Protein AF-A0A2V2G1F6-F1 (afdb_monomer_lite)

Radius of gyration: 11.63 Å; chains: 1; bounding box: 30×28×28 Å

Sequence (65 aa):
MLYPSINEMRKKADNRYTLVVLAAKRARDIIDGKPKLADVEIDRPVSIAAHEIAEDLITYKRETL

Structure (mmCIF, N/CA/C/O backbone):
data_AF-A0A2V2G1F6-F1
#
_entry.id   AF-A0A2V2G1F6-F1
#
loop_
_atom_site.group_PDB
_atom_site.id
_atom_site.type_symbol
_atom_site.label_atom_id
_atom_site.label_alt_id
_atom_site.label_comp_id
_atom_site.label_asym_id
_atom_site.label_entity_id
_atom_site.label_seq_id
_atom_site.pdbx_PDB_ins_code
_atom_site.Cartn_x
_atom_site.Cartn_y
_atom_site.Cartn_z
_atom_site.occupancy
_atom_site.B_iso_or_equiv
_atom_site.auth_seq_id
_atom_site.auth_comp_id
_atom_site.auth_asym_id
_atom_site.auth_atom_id
_atom_site.pdbx_PDB_model_num
ATOM 1 N N . MET A 1 1 ? 12.192 14.503 -6.531 1.00 53.53 1 MET A N 1
ATOM 2 C CA . MET A 1 1 ? 11.319 14.235 -5.364 1.00 53.53 1 MET A CA 1
ATOM 3 C C . MET A 1 1 ? 11.050 12.741 -5.316 1.00 53.53 1 MET A C 1
ATOM 5 O O . MET A 1 1 ? 10.855 12.161 -6.373 1.00 53.53 1 MET A O 1
ATOM 9 N N . LEU A 1 2 ? 11.089 12.118 -4.136 1.00 69.94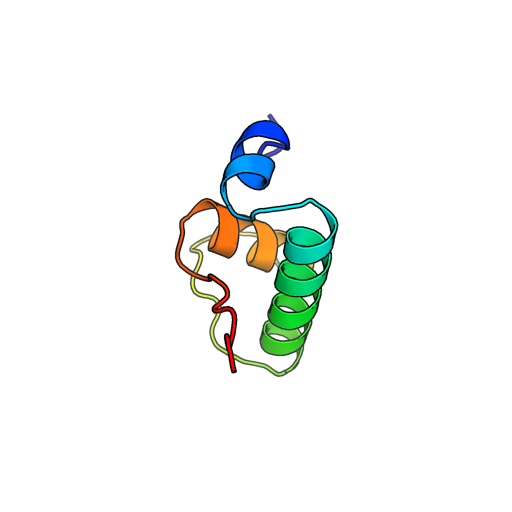 2 LEU A N 1
ATOM 10 C CA . LEU A 1 2 ? 10.631 10.735 -3.964 1.00 69.94 2 LEU A CA 1
ATOM 11 C C . LEU A 1 2 ? 9.098 10.749 -4.001 1.00 69.94 2 LEU A C 1
ATOM 13 O O . LEU A 1 2 ? 8.483 11.351 -3.122 1.00 69.94 2 LEU A O 1
ATOM 17 N N . TYR A 1 3 ? 8.510 10.151 -5.034 1.00 73.81 3 TYR A N 1
ATOM 18 C CA . TYR A 1 3 ? 7.072 9.919 -5.124 1.00 73.81 3 TYR A CA 1
ATOM 19 C C . TYR A 1 3 ? 6.784 8.433 -4.847 1.00 73.81 3 TYR A C 1
ATOM 21 O O . TYR A 1 3 ? 7.588 7.588 -5.250 1.00 73.81 3 TYR A O 1
ATOM 29 N N . PRO A 1 4 ? 5.669 8.110 -4.170 1.00 84.12 4 PRO A N 1
ATOM 30 C CA . PRO A 1 4 ? 4.745 9.040 -3.508 1.00 84.12 4 PRO A CA 1
ATOM 31 C C . PRO A 1 4 ? 5.338 9.665 -2.239 1.00 84.12 4 PRO A C 1
ATOM 33 O O . PRO A 1 4 ? 6.182 9.066 -1.565 1.00 84.12 4 PRO A O 1
ATOM 36 N N . SER A 1 5 ? 4.906 10.883 -1.892 1.00 90.00 5 SER A N 1
ATOM 37 C CA . SER A 1 5 ? 5.380 11.529 -0.665 1.00 90.00 5 SER A CA 1
ATOM 38 C C . SER A 1 5 ? 4.737 10.902 0.579 1.00 90.00 5 SER A C 1
ATOM 40 O O . SER A 1 5 ? 3.577 10.489 0.576 1.00 90.00 5 SER A O 1
ATOM 42 N N . ILE A 1 6 ? 5.463 10.881 1.703 1.00 87.69 6 ILE A N 1
ATOM 43 C CA . ILE A 1 6 ? 4.947 10.335 2.975 1.00 87.69 6 ILE A CA 1
ATOM 44 C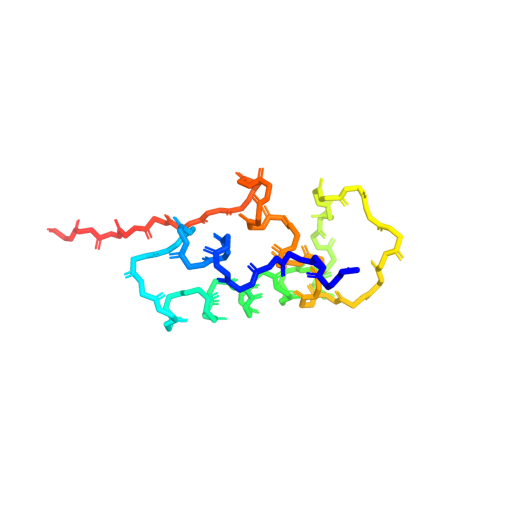 C . ILE A 1 6 ? 3.655 11.045 3.414 1.00 87.69 6 ILE A C 1
ATOM 46 O O . ILE A 1 6 ? 2.758 10.416 3.975 1.00 87.69 6 ILE A O 1
ATOM 50 N N . ASN A 1 7 ? 3.550 12.352 3.163 1.00 89.19 7 ASN A N 1
ATOM 51 C CA . ASN A 1 7 ? 2.379 13.142 3.542 1.00 89.19 7 ASN A CA 1
ATOM 52 C C . ASN A 1 7 ? 1.139 12.781 2.717 1.00 89.19 7 ASN A C 1
ATOM 54 O O . ASN A 1 7 ? 0.041 12.768 3.269 1.00 89.19 7 ASN A O 1
ATOM 58 N N . GLU A 1 8 ? 1.298 12.466 1.431 1.00 89.50 8 GLU A N 1
ATOM 59 C CA . GLU A 1 8 ? 0.203 11.962 0.594 1.00 89.50 8 GLU A CA 1
ATOM 60 C C . GLU A 1 8 ? -0.229 10.574 1.052 1.00 89.50 8 GLU A C 1
ATOM 62 O O . GLU A 1 8 ? -1.412 10.338 1.287 1.00 89.50 8 GLU A O 1
ATOM 67 N N . MET A 1 9 ? 0.739 9.692 1.294 1.00 93.19 9 MET A N 1
ATOM 68 C CA . MET A 1 9 ? 0.481 8.325 1.737 1.00 93.19 9 MET A CA 1
ATOM 69 C C . MET A 1 9 ? -0.288 8.264 3.062 1.00 93.19 9 MET A C 1
ATOM 71 O O . MET A 1 9 ? -1.178 7.433 3.234 1.00 93.19 9 MET A O 1
ATOM 75 N N . ARG A 1 10 ? -0.010 9.183 3.996 1.00 91.25 10 ARG A N 1
ATOM 76 C CA . ARG A 1 10 ? -0.737 9.281 5.274 1.00 91.25 10 ARG A CA 1
ATOM 77 C C . ARG A 1 10 ? -2.228 9.584 5.127 1.00 91.25 10 ARG A C 1
ATOM 79 O O . ARG A 1 10 ? -2.965 9.312 6.063 1.00 91.25 10 ARG A O 1
ATOM 86 N N . LYS A 1 11 ? -2.673 10.133 3.993 1.00 93.62 11 LYS A N 1
ATOM 87 C CA . LYS A 1 11 ? -4.094 10.420 3.733 1.00 93.62 11 LYS A CA 1
ATOM 88 C C . LYS A 1 11 ? -4.852 9.210 3.175 1.00 93.62 11 LYS A C 1
ATOM 90 O O . LYS A 1 11 ? -6.074 9.250 3.116 1.00 93.62 11 LYS A O 1
ATOM 95 N N . LYS A 1 12 ? -4.145 8.147 2.771 1.00 94.62 12 LYS A N 1
ATOM 96 C CA . LYS A 1 12 ? -4.720 6.958 2.115 1.00 94.62 12 LYS A CA 1
ATOM 97 C C . LYS A 1 12 ? -5.188 5.876 3.086 1.00 94.62 12 LYS A C 1
ATOM 99 O O . LYS A 1 12 ? -5.868 4.937 2.690 1.00 94.62 12 LYS A O 1
ATOM 104 N N . ALA A 1 13 ? -4.830 5.990 4.362 1.00 93.19 13 ALA A N 1
ATOM 105 C CA . ALA A 1 13 ? -5.267 5.072 5.402 1.00 93.19 13 ALA A CA 1
ATOM 106 C C . ALA A 1 13 ? -5.490 5.806 6.721 1.00 93.19 13 ALA A C 1
ATOM 108 O O . ALA A 1 13 ? -4.946 6.880 6.953 1.00 93.19 13 ALA A O 1
ATOM 109 N N . ASP A 1 14 ? -6.275 5.199 7.603 1.00 90.31 14 ASP A N 1
ATOM 110 C CA . ASP A 1 14 ? -6.605 5.768 8.907 1.00 90.31 14 ASP A CA 1
ATOM 111 C C . ASP A 1 14 ? -5.392 5.824 9.853 1.00 90.31 14 ASP A C 1
ATOM 113 O O . ASP A 1 14 ? -5.305 6.685 10.725 1.00 90.31 14 ASP A O 1
ATOM 117 N N . ASN A 1 15 ? -4.436 4.905 9.683 1.00 92.38 15 ASN A N 1
ATOM 118 C CA . ASN A 1 15 ? -3.195 4.888 10.438 1.00 92.38 15 ASN A CA 1
ATOM 119 C C . ASN A 1 15 ? -2.039 4.278 9.628 1.00 92.38 15 ASN A C 1
ATOM 121 O O . ASN A 1 15 ? -2.224 3.567 8.636 1.00 92.38 15 ASN A O 1
ATOM 125 N N . ARG A 1 16 ? -0.810 4.528 10.096 1.00 91.81 16 ARG A N 1
ATOM 126 C CA . ARG A 1 16 ? 0.418 4.097 9.410 1.00 91.81 16 ARG A CA 1
ATOM 127 C C . ARG A 1 16 ? 0.574 2.575 9.312 1.00 91.81 16 ARG A C 1
ATOM 129 O O . ARG A 1 16 ? 1.192 2.099 8.369 1.00 91.81 16 ARG A O 1
ATOM 136 N N . TYR A 1 17 ? 0.039 1.815 10.266 1.00 94.25 17 TYR A N 1
ATOM 137 C CA . TYR A 1 17 ? 0.133 0.355 10.264 1.00 94.25 17 TYR A CA 1
ATOM 138 C C . TYR A 1 17 ? -0.804 -0.252 9.220 1.00 94.25 17 TYR A C 1
ATOM 140 O O . TYR A 1 17 ? -0.379 -1.142 8.486 1.00 94.25 17 TYR A O 1
ATOM 148 N N . THR A 1 18 ? -2.024 0.282 9.078 1.00 94.75 18 THR A N 1
ATOM 149 C CA . THR A 1 18 ? -2.940 -0.084 7.987 1.00 94.75 18 THR A CA 1
ATOM 150 C C . THR A 1 18 ? -2.261 0.103 6.635 1.00 94.75 18 THR A C 1
ATOM 152 O O . THR A 1 18 ? -2.276 -0.808 5.812 1.00 94.75 18 THR A O 1
ATOM 155 N N . LEU A 1 19 ? -1.602 1.247 6.429 1.00 94.94 19 LEU A N 1
ATOM 156 C CA . LEU A 1 19 ? -0.899 1.541 5.182 1.00 94.94 19 LEU A CA 1
ATOM 157 C C . LEU A 1 19 ? 0.240 0.545 4.898 1.00 94.94 19 LEU A C 1
ATOM 159 O O . LEU A 1 19 ? 0.351 0.044 3.782 1.00 94.94 19 LEU A O 1
ATOM 163 N N . VAL A 1 20 ? 1.062 0.226 5.906 1.00 95.62 20 VAL A N 1
ATOM 164 C CA . VAL A 1 20 ? 2.154 -0.756 5.773 1.00 95.62 20 VAL A CA 1
ATOM 165 C C . VAL A 1 20 ? 1.607 -2.137 5.413 1.00 95.62 20 VAL A C 1
ATOM 167 O O . VAL A 1 20 ? 2.127 -2.790 4.510 1.00 95.62 20 VAL A O 1
ATOM 170 N N . VAL A 1 21 ? 0.538 -2.578 6.081 1.00 96.12 21 VAL A N 1
ATOM 171 C CA . VAL A 1 21 ? -0.089 -3.878 5.807 1.00 96.12 21 VAL A CA 1
ATOM 172 C C . VAL A 1 21 ? -0.727 -3.904 4.416 1.00 96.12 21 VAL A C 1
ATOM 174 O O . VAL A 1 21 ? -0.583 -4.905 3.714 1.00 96.12 21 VAL A O 1
ATOM 177 N N . LEU A 1 22 ? -1.397 -2.825 4.000 1.00 96.62 22 LEU A N 1
ATOM 178 C CA . LEU A 1 22 ? -1.990 -2.691 2.667 1.00 96.62 22 LEU A CA 1
ATOM 179 C C . LEU A 1 22 ? -0.919 -2.793 1.576 1.00 96.62 22 LEU A C 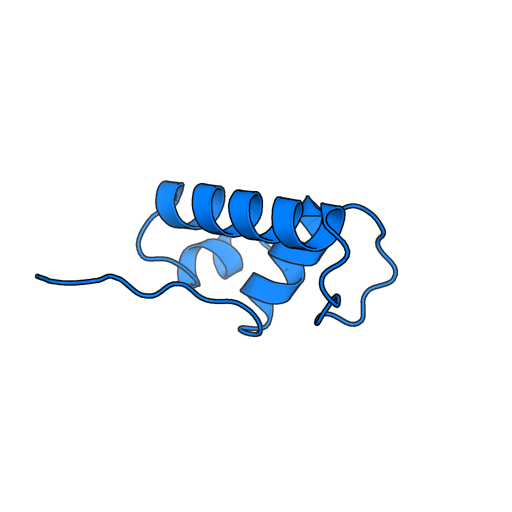1
ATOM 181 O O . LEU A 1 22 ? -1.029 -3.647 0.696 1.00 96.62 22 LEU A O 1
ATOM 185 N N . ALA A 1 23 ? 0.151 -2.002 1.686 1.00 96.69 23 ALA A N 1
ATOM 186 C CA . ALA A 1 23 ? 1.266 -2.031 0.745 1.00 96.69 23 ALA A CA 1
ATOM 187 C C . ALA A 1 23 ? 1.945 -3.409 0.702 1.00 96.69 23 ALA A C 1
ATOM 189 O O . ALA A 1 23 ? 2.232 -3.918 -0.377 1.00 96.69 23 ALA A O 1
ATOM 190 N N . ALA A 1 24 ? 2.146 -4.063 1.852 1.00 97.75 24 ALA A N 1
ATOM 191 C CA . ALA A 1 24 ? 2.753 -5.394 1.915 1.00 97.75 24 ALA A CA 1
ATOM 192 C C . ALA A 1 24 ? 1.866 -6.495 1.309 1.00 97.75 24 ALA A C 1
ATOM 194 O O . ALA A 1 24 ? 2.365 -7.409 0.652 1.00 97.75 24 ALA A O 1
ATOM 195 N N . LYS A 1 25 ? 0.545 -6.439 1.525 1.00 97.75 25 LYS A N 1
ATOM 196 C CA . LYS A 1 25 ? -0.406 -7.357 0.877 1.00 97.75 25 LYS A CA 1
ATOM 197 C C . LYS A 1 25 ? -0.401 -7.154 -0.635 1.00 97.75 25 LYS A C 1
ATOM 199 O O . LYS A 1 25 ? -0.278 -8.129 -1.367 1.00 97.75 25 LYS A O 1
ATOM 204 N N . ARG A 1 26 ? -0.449 -5.902 -1.089 1.00 97.94 26 ARG A N 1
ATOM 205 C CA . ARG A 1 26 ? -0.455 -5.597 -2.518 1.00 97.94 26 ARG A CA 1
ATOM 206 C C . ARG A 1 26 ? 0.870 -5.934 -3.209 1.00 97.94 26 ARG A C 1
ATOM 208 O O . ARG A 1 26 ? 0.868 -6.456 -4.314 1.00 97.94 26 ARG A O 1
ATOM 215 N N . ALA A 1 27 ? 2.002 -5.727 -2.544 1.00 98.00 27 ALA A N 1
ATOM 216 C CA . ALA A 1 27 ? 3.298 -6.154 -3.064 1.00 98.00 27 ALA A CA 1
ATOM 217 C C . ALA A 1 27 ? 3.363 -7.678 -3.275 1.00 98.00 27 ALA A C 1
ATOM 219 O O . ALA A 1 27 ? 3.916 -8.118 -4.277 1.00 98.00 27 ALA A O 1
ATOM 220 N N . ARG A 1 28 ? 2.770 -8.477 -2.373 1.00 98.25 28 ARG A N 1
ATOM 221 C CA . ARG A 1 28 ? 2.659 -9.937 -2.553 1.00 98.25 28 ARG A CA 1
ATOM 222 C C . ARG A 1 28 ? 1.793 -10.306 -3.749 1.00 98.25 28 ARG A C 1
ATOM 224 O O . ARG A 1 28 ? 2.231 -11.093 -4.568 1.00 98.25 28 ARG A O 1
ATOM 231 N N . ASP A 1 29 ? 0.643 -9.658 -3.906 1.00 98.00 29 ASP A N 1
ATOM 232 C CA . ASP A 1 29 ? -0.213 -9.836 -5.082 1.00 98.00 29 ASP A CA 1
ATOM 233 C C . ASP A 1 29 ? 0.542 -9.610 -6.405 1.00 98.00 29 ASP A C 1
ATOM 235 O O . ASP A 1 29 ? 0.368 -10.366 -7.358 1.00 98.00 29 ASP A O 1
ATOM 239 N N . ILE A 1 30 ? 1.387 -8.575 -6.464 1.00 97.31 30 ILE A N 1
ATOM 240 C CA . ILE A 1 30 ? 2.218 -8.278 -7.640 1.00 97.31 30 ILE A CA 1
ATOM 241 C C . ILE A 1 30 ? 3.266 -9.379 -7.862 1.00 97.31 30 ILE A C 1
ATOM 243 O O . ILE A 1 30 ? 3.483 -9.788 -8.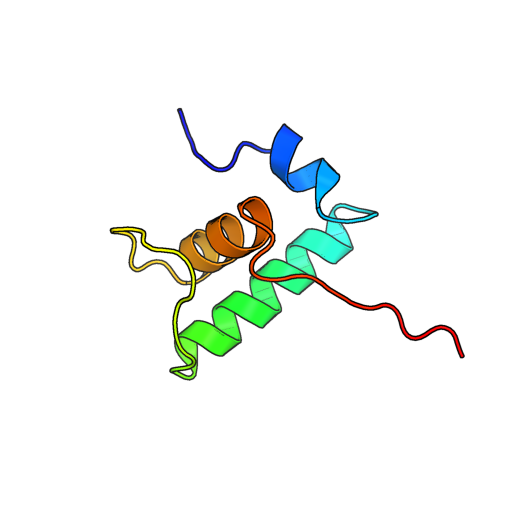999 1.00 97.31 30 ILE A O 1
ATOM 247 N N . ILE A 1 31 ? 3.896 -9.875 -6.792 1.00 97.25 31 ILE A N 1
ATOM 248 C CA . ILE A 1 31 ? 4.853 -10.996 -6.856 1.00 97.25 31 ILE A CA 1
ATOM 249 C C . ILE A 1 31 ? 4.166 -12.277 -7.351 1.00 97.25 31 ILE A C 1
ATOM 251 O O . ILE A 1 31 ? 4.746 -13.004 -8.152 1.00 97.25 31 ILE A O 1
ATOM 255 N N . ASP A 1 32 ? 2.918 -12.506 -6.943 1.00 98.00 32 ASP A N 1
ATOM 256 C CA . ASP A 1 32 ? 2.093 -13.645 -7.361 1.00 98.00 32 ASP A CA 1
ATOM 257 C C . ASP A 1 32 ? 1.566 -13.509 -8.808 1.00 98.00 32 ASP A C 1
ATOM 259 O O . ASP A 1 32 ? 0.814 -14.358 -9.285 1.00 98.00 32 ASP A O 1
ATOM 263 N N . GLY A 1 33 ? 1.949 -12.447 -9.527 1.00 96.25 33 GLY A N 1
ATOM 264 C CA . GLY A 1 33 ? 1.628 -12.248 -10.940 1.00 96.25 33 GLY A CA 1
ATOM 265 C C . GLY A 1 33 ? 0.288 -11.562 -11.207 1.00 96.25 33 GLY A C 1
ATOM 266 O O . GLY A 1 33 ? -0.172 -11.554 -12.351 1.00 96.25 33 GLY A O 1
ATOM 267 N N . LYS A 1 34 ? -0.357 -10.964 -10.194 1.00 97.06 34 LYS A N 1
ATOM 268 C CA . LYS A 1 34 ? -1.545 -10.130 -10.436 1.00 97.06 34 LYS A CA 1
ATOM 269 C C . LYS A 1 34 ? -1.171 -8.891 -11.264 1.00 97.06 34 LYS A C 1
ATOM 271 O O . LYS A 1 34 ? -0.056 -8.381 -11.133 1.00 97.06 34 LYS A O 1
ATOM 276 N N . PRO A 1 35 ? -2.100 -8.364 -12.084 1.00 95.25 35 PRO A N 1
ATOM 277 C CA . PRO A 1 35 ? -1.819 -7.211 -12.934 1.00 95.25 35 PRO A CA 1
ATOM 278 C C . PRO A 1 35 ? -1.415 -5.996 -12.099 1.00 95.25 35 PRO A C 1
ATOM 280 O O . PRO A 1 35 ? -2.042 -5.708 -11.075 1.00 95.25 35 PRO A O 1
ATOM 283 N N . LYS A 1 36 ? -0.380 -5.288 -12.559 1.00 95.50 36 LYS A N 1
ATOM 284 C CA . LYS A 1 36 ? 0.008 -3.958 -12.077 1.00 95.50 36 LYS A CA 1
ATOM 285 C C . LYS A 1 36 ? -1.001 -2.945 -12.635 1.00 95.50 36 LYS A C 1
ATOM 287 O O . LYS A 1 36 ? -1.365 -3.040 -13.804 1.00 95.50 36 LYS A O 1
ATOM 292 N N . LEU A 1 37 ? -1.481 -2.032 -11.799 1.00 95.50 37 LEU A N 1
ATOM 293 C CA . LEU A 1 37 ? -2.496 -1.036 -12.155 1.00 95.50 37 LEU A CA 1
ATOM 294 C C . LEU A 1 37 ? -1.884 0.341 -12.418 1.00 95.50 37 LEU A C 1
ATOM 296 O O . LEU A 1 37 ? -2.430 1.096 -13.214 1.00 95.50 37 LEU A O 1
ATOM 300 N N . ALA A 1 38 ? -0.769 0.654 -11.756 1.00 91.94 38 ALA A N 1
ATOM 301 C CA . ALA A 1 38 ? -0.038 1.895 -11.973 1.00 91.94 38 ALA A CA 1
ATOM 302 C C . ALA A 1 38 ? 0.853 1.785 -13.218 1.00 91.94 38 ALA A C 1
ATOM 304 O O . ALA A 1 38 ? 1.576 0.797 -13.384 1.00 91.94 38 ALA A O 1
ATOM 305 N N . ASP A 1 39 ? 0.832 2.821 -14.053 1.00 88.50 39 ASP A N 1
ATOM 306 C CA . ASP A 1 39 ? 1.705 2.951 -15.219 1.00 88.50 39 ASP A CA 1
ATOM 307 C C . ASP A 1 39 ? 3.025 3.612 -14.802 1.00 88.50 39 ASP A C 1
ATOM 309 O O . ASP A 1 39 ? 3.184 4.833 -14.825 1.00 88.50 39 ASP A O 1
ATOM 313 N N . VAL A 1 40 ? 3.950 2.793 -14.294 1.00 87.38 40 VAL A N 1
ATOM 314 C CA . VAL A 1 40 ? 5.238 3.250 -13.761 1.00 87.38 40 VAL A CA 1
ATOM 315 C C . VAL A 1 40 ? 6.384 2.382 -14.263 1.00 87.38 40 VAL A C 1
ATOM 317 O O . VAL A 1 40 ? 6.330 1.154 -14.202 1.00 87.38 40 VAL A O 1
ATOM 320 N N . GLU A 1 41 ? 7.482 3.020 -14.672 1.00 87.06 41 GLU A N 1
ATOM 321 C CA . GLU A 1 41 ? 8.738 2.351 -15.044 1.00 87.06 41 GLU A CA 1
ATOM 322 C C . GLU A 1 41 ? 9.529 1.895 -13.800 1.00 87.06 41 GLU A C 1
ATOM 324 O O . GLU A 1 41 ? 10.689 2.249 -13.582 1.00 87.06 41 GLU A O 1
ATOM 329 N N . ILE A 1 42 ? 8.881 1.138 -12.914 1.00 86.75 42 ILE A N 1
ATOM 330 C CA . ILE A 1 42 ? 9.470 0.623 -11.676 1.00 86.75 42 ILE A CA 1
ATOM 331 C C . ILE A 1 42 ? 9.114 -0.853 -11.547 1.00 86.75 42 ILE A C 1
ATOM 333 O O . ILE A 1 42 ? 7.953 -1.224 -11.667 1.00 86.75 42 ILE A O 1
ATOM 337 N N . ASP A 1 43 ? 10.101 -1.693 -11.226 1.00 87.62 43 ASP A N 1
ATOM 338 C CA . ASP A 1 43 ? 9.882 -3.140 -11.074 1.00 87.62 43 ASP A CA 1
ATOM 339 C C . ASP A 1 43 ? 9.928 -3.636 -9.620 1.00 87.62 43 ASP A C 1
ATOM 341 O O . ASP A 1 43 ? 9.854 -4.825 -9.333 1.00 87.62 43 ASP A O 1
ATOM 345 N N . ARG A 1 44 ? 10.031 -2.717 -8.655 1.00 94.69 44 ARG A N 1
ATOM 346 C CA . ARG A 1 44 ? 9.996 -3.053 -7.226 1.00 94.69 44 ARG A CA 1
ATOM 347 C C . ARG A 1 44 ? 8.538 -3.183 -6.767 1.00 94.69 44 ARG A C 1
ATOM 349 O O . ARG A 1 44 ? 7.851 -2.160 -6.728 1.00 94.69 44 ARG A O 1
ATOM 356 N N . PRO A 1 45 ? 8.066 -4.367 -6.326 1.00 96.31 45 PRO A N 1
ATOM 357 C CA . PRO A 1 45 ? 6.655 -4.585 -5.984 1.00 96.31 45 PRO A CA 1
ATOM 358 C C . PRO A 1 45 ? 6.111 -3.625 -4.924 1.00 96.31 45 PRO A C 1
ATOM 360 O O . PRO A 1 45 ? 4.997 -3.130 -5.040 1.00 96.31 45 PRO A O 1
ATOM 363 N N . VAL A 1 46 ? 6.915 -3.308 -3.904 1.00 95.69 46 VAL A N 1
ATOM 364 C CA . VAL A 1 46 ? 6.527 -2.364 -2.842 1.00 95.69 46 VAL A CA 1
ATOM 365 C C . VAL A 1 46 ? 6.390 -0.939 -3.376 1.00 95.69 46 VAL A C 1
ATOM 367 O O . VAL A 1 46 ? 5.498 -0.211 -2.950 1.00 95.69 46 VAL A O 1
ATOM 370 N N . SER A 1 47 ? 7.251 -0.538 -4.313 1.00 94.88 47 SER A N 1
ATOM 371 C CA . SER A 1 47 ? 7.155 0.773 -4.952 1.00 94.88 47 SER A CA 1
ATOM 372 C C . SER A 1 47 ? 5.897 0.852 -5.809 1.00 94.88 47 SER A C 1
ATOM 374 O O . SER A 1 47 ? 5.115 1.772 -5.617 1.00 94.88 47 SER A O 1
ATOM 376 N N . ILE A 1 48 ? 5.639 -0.146 -6.658 1.00 96.19 48 ILE A N 1
ATOM 377 C CA . ILE A 1 48 ? 4.410 -0.206 -7.466 1.00 96.19 48 ILE A CA 1
ATOM 378 C C . ILE A 1 48 ? 3.171 -0.149 -6.560 1.00 96.19 48 ILE A C 1
ATOM 380 O O . ILE A 1 48 ? 2.297 0.682 -6.775 1.00 96.19 48 ILE A O 1
ATOM 384 N N . ALA A 1 49 ? 3.132 -0.948 -5.488 1.00 96.81 49 ALA A N 1
ATOM 385 C CA . ALA A 1 49 ? 2.031 -0.926 -4.527 1.00 96.81 49 ALA A CA 1
ATOM 386 C C . ALA A 1 49 ? 1.835 0.460 -3.886 1.00 96.81 49 ALA A C 1
ATOM 388 O O . ALA A 1 49 ? 0.704 0.895 -3.690 1.00 96.81 49 ALA A O 1
ATOM 389 N N . ALA A 1 50 ? 2.919 1.169 -3.560 1.00 95.38 50 ALA A N 1
ATOM 390 C CA . ALA A 1 50 ? 2.830 2.523 -3.024 1.00 95.38 50 ALA A CA 1
ATOM 391 C C . ALA A 1 50 ? 2.237 3.508 -4.044 1.00 95.38 50 ALA A C 1
ATOM 393 O O . ALA A 1 50 ? 1.402 4.320 -3.658 1.00 95.38 50 ALA A O 1
ATOM 394 N N . HIS A 1 51 ? 2.623 3.413 -5.320 1.00 95.56 51 HIS A N 1
ATOM 395 C CA . HIS A 1 51 ? 2.044 4.218 -6.400 1.00 95.56 51 HIS A CA 1
ATOM 396 C C . HIS A 1 51 ? 0.553 3.920 -6.595 1.00 95.56 51 HIS A C 1
ATOM 398 O O . HIS A 1 51 ? -0.257 4.838 -6.574 1.00 95.56 51 HIS A O 1
ATOM 404 N N . GLU A 1 52 ? 0.166 2.645 -6.662 1.00 96.69 52 GLU A N 1
ATOM 405 C CA . GLU A 1 52 ? -1.242 2.252 -6.807 1.00 96.69 52 GLU A CA 1
ATOM 406 C C . GLU A 1 52 ? -2.116 2.741 -5.642 1.00 96.69 52 GLU A C 1
ATOM 408 O O . GLU A 1 52 ? -3.264 3.129 -5.846 1.00 96.69 52 GLU A O 1
ATOM 413 N N . ILE A 1 53 ? -1.586 2.749 -4.415 1.00 96.50 53 ILE A N 1
ATOM 414 C CA . ILE A 1 53 ? -2.282 3.313 -3.248 1.00 96.50 53 ILE A CA 1
ATOM 415 C C . ILE A 1 53 ? -2.331 4.847 -3.329 1.00 96.50 53 ILE A C 1
ATOM 417 O O . ILE A 1 53 ? -3.336 5.459 -2.968 1.00 96.50 53 ILE A O 1
ATOM 421 N N . ALA A 1 54 ? -1.255 5.491 -3.787 1.00 94.94 54 ALA A N 1
ATOM 422 C CA . ALA A 1 54 ? -1.204 6.942 -3.944 1.00 94.94 54 ALA A CA 1
ATOM 423 C C . ALA A 1 54 ? -2.204 7.450 -5.000 1.00 94.94 54 ALA A C 1
ATOM 425 O O . ALA A 1 54 ? -2.805 8.510 -4.809 1.00 94.94 54 ALA A O 1
ATOM 426 N N . GLU A 1 55 ? -2.427 6.664 -6.049 1.00 94.81 55 GLU A N 1
ATOM 427 C CA . GLU A 1 55 ? -3.348 6.929 -7.161 1.00 94.81 55 GLU A CA 1
ATOM 428 C C . GLU A 1 55 ? -4.783 6.422 -6.909 1.00 94.81 55 GLU A C 1
ATOM 430 O O . GLU A 1 55 ? -5.620 6.479 -7.802 1.00 94.81 55 GLU A O 1
ATOM 435 N N . ASP A 1 56 ? -5.090 5.935 -5.698 1.00 95.25 56 ASP A N 1
ATOM 436 C CA . ASP A 1 56 ? -6.403 5.376 -5.316 1.00 95.25 56 ASP A CA 1
ATOM 437 C C . ASP A 1 56 ? -6.854 4.151 -6.144 1.00 95.25 56 ASP A C 1
ATOM 439 O O . ASP A 1 56 ? -8.016 3.745 -6.084 1.00 95.25 56 ASP A O 1
ATOM 443 N N . LEU A 1 57 ? -5.933 3.503 -6.865 1.00 96.38 57 LEU A N 1
ATOM 444 C CA . LEU A 1 57 ? -6.183 2.271 -7.625 1.00 96.38 57 LEU A CA 1
ATOM 445 C C . LEU A 1 57 ? -6.349 1.053 -6.705 1.00 96.38 57 LEU A C 1
ATOM 447 O O . LEU A 1 57 ? -7.010 0.076 -7.060 1.00 96.38 57 LEU A O 1
ATOM 451 N N . ILE A 1 58 ? -5.748 1.109 -5.514 1.00 96.19 58 ILE A N 1
ATOM 452 C CA . ILE A 1 58 ? -5.849 0.092 -4.466 1.00 96.19 58 ILE A CA 1
ATOM 453 C C . ILE A 1 58 ? -6.237 0.752 -3.143 1.00 96.19 58 ILE A C 1
ATOM 455 O O . ILE A 1 58 ? -5.604 1.703 -2.690 1.00 96.19 58 ILE A O 1
ATOM 459 N N . THR A 1 59 ? -7.241 0.185 -2.473 1.00 95.19 59 THR A N 1
ATOM 460 C CA . THR A 1 59 ? -7.686 0.611 -1.141 1.00 95.19 59 THR A CA 1
ATOM 461 C C . THR A 1 59 ? -8.013 -0.592 -0.254 1.00 95.19 59 THR A C 1
ATOM 463 O O . THR A 1 59 ? -7.935 -1.746 -0.679 1.00 95.19 59 THR A O 1
ATOM 466 N N . TYR A 1 60 ? -8.361 -0.332 1.001 1.00 93.81 60 TYR A N 1
ATOM 467 C CA . TYR A 1 60 ? -8.777 -1.340 1.968 1.00 93.81 60 TYR A CA 1
ATOM 468 C C . TYR A 1 60 ? -10.220 -1.092 2.400 1.00 93.81 60 TYR A C 1
ATOM 470 O O . TYR A 1 60 ? -10.696 0.040 2.457 1.00 93.81 60 TYR A O 1
ATOM 478 N N . LYS A 1 61 ? -10.908 -2.171 2.767 1.00 91.88 61 LYS A N 1
ATOM 479 C CA . LYS A 1 61 ? -12.197 -2.111 3.450 1.00 91.88 61 LYS A CA 1
ATOM 480 C C . LYS A 1 61 ? -12.021 -2.650 4.862 1.00 91.88 61 LYS A C 1
ATOM 482 O O . LYS A 1 61 ? -11.299 -3.624 5.072 1.00 91.88 61 LYS A O 1
ATOM 487 N N . ARG A 1 62 ? -12.679 -2.013 5.827 1.00 87.31 62 ARG A N 1
ATOM 488 C CA . ARG A 1 62 ? -12.871 -2.582 7.160 1.00 87.31 62 ARG A CA 1
ATOM 489 C C . ARG A 1 62 ? -14.179 -3.344 7.173 1.00 87.31 62 ARG A C 1
ATOM 491 O O . ARG A 1 62 ? -15.219 -2.770 6.866 1.00 87.31 62 ARG A O 1
ATOM 498 N N . GLU A 1 63 ? -14.120 -4.618 7.524 1.00 85.94 63 GLU A N 1
ATOM 499 C CA . GLU A 1 63 ? -15.306 -5.30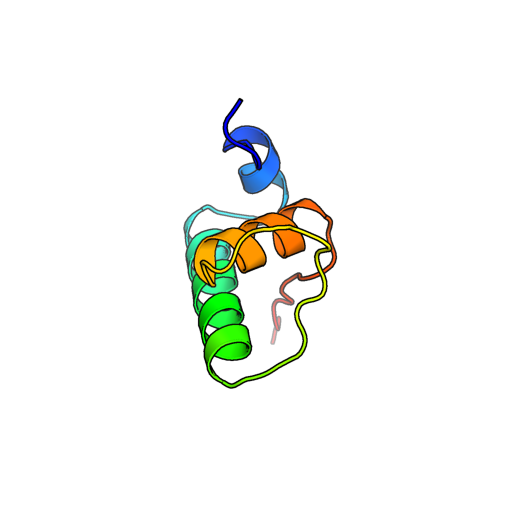3 8.017 1.00 85.94 63 GLU A CA 1
ATOM 500 C C . GLU A 1 63 ? -15.567 -4.805 9.4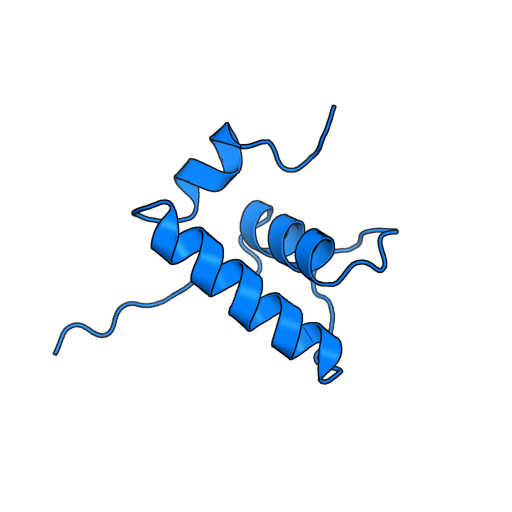35 1.00 85.94 63 GLU A C 1
ATOM 502 O O . GLU A 1 63 ? -14.803 -5.071 10.361 1.00 85.94 63 GLU A O 1
ATOM 507 N N . THR A 1 64 ? -16.616 -4.008 9.583 1.00 77.38 64 THR A N 1
ATOM 508 C CA . THR A 1 64 ? -17.331 -3.887 10.850 1.00 77.38 64 THR A CA 1
ATOM 509 C C . THR A 1 64 ? -18.292 -5.063 10.928 1.00 77.38 64 THR A C 1
ATOM 511 O O . THR A 1 64 ? -19.114 -5.222 10.024 1.00 77.38 64 THR A O 1
ATOM 514 N N . LEU A 1 65 ? -18.120 -5.889 11.962 1.00 63.84 65 LEU A N 1
ATOM 515 C CA . LEU A 1 65 ? -19.077 -6.923 12.360 1.00 63.84 65 LEU A CA 1
ATOM 516 C C . LEU A 1 65 ? -20.410 -6.296 12.783 1.00 63.84 65 LEU A C 1
ATOM 518 O O . LEU A 1 65 ? -20.366 -5.174 13.345 1.00 63.84 65 LEU A O 1
#

Secondary structure (DSSP, 8-state):
--SS-HHHHTTSSSSHHHHHHHHHHHHHHHHTTPPP-S--S---HHHHHHHHHHTTSS-------

Foldseek 3Di:
DDPPDPVLLCVLDPDPVQSVVQLVVQLVCVVVPHDQPDPDPDDRSSSSSRRCSSVVVGHDDDDDD

pLDDT: mean 91.81, std 8.12, range [53.53, 98.25]